Protein AF-A0A932XVM5-F1 (afdb_monomer_lite)

pLDDT: mean 75.3, std 10.68, range [42.94, 92.38]

Sequence (122 aa):
MRSAFALLLTVSMVSVAVGGVLVMTYGSGHSHAGCIAAIITDQTCPENDALFGYLAFHLEAWRGITLALVLIASFGLLTGRRQTLHILAINGWRKPVAAAVFTWQRELIRWLALHENSPNWT

Radius of gyration: 32.74 Å; chains: 1; bounding box: 53×36×103 Å

Secondary structure (DSSP, 8-state):
-HHHHHHHHHHHHHHHHHHHHHHTS---S-SS---HHHHHHTSPPPSS--HHHHHHHHHHHHHHHHHHHHHHHHHHHHHHHHHHHHHHHHHHHHHHHHHHHHHHHHHHHHHHHHHHTS----

Foldseek 3Di:
DVVVVVVVVVVVLVCCLVCQLVVQPDPPDDDPDAGPLCVQVVHGHDPDDDPVVSSVSSVVSVVSVVVVVVVVVVVCVVVVVVVVVVVVVVVVVVVVVVVVVVVVVVVVVVVVVCVVPPDDPD

Structure (mmCIF, N/CA/C/O backbone):
data_AF-A0A932XVM5-F1
#
_entry.id   AF-A0A932XVM5-F1
#
loop_
_atom_site.group_PDB
_atom_site.id
_atom_site.type_symbol
_atom_site.label_atom_id
_atom_site.label_alt_id
_atom_site.label_comp_id
_atom_site.label_asym_id
_atom_site.label_entity_id
_atom_site.label_seq_id
_atom_site.pdbx_PDB_ins_code
_atom_site.Cartn_x
_atom_site.Cartn_y
_atom_site.Cartn_z
_atom_site.occupancy
_atom_site.B_iso_or_equiv
_atom_site.auth_seq_id
_atom_site.auth_comp_id
_atom_site.auth_asym_id
_atom_site.auth_atom_id
_atom_site.pdbx_PDB_model_num
ATOM 1 N N . MET A 1 1 ? -21.000 -14.156 -11.674 1.00 57.84 1 MET A N 1
ATOM 2 C CA . MET A 1 1 ? -20.524 -13.119 -10.722 1.00 57.84 1 MET A CA 1
ATOM 3 C C . MET A 1 1 ? -19.006 -13.128 -10.536 1.00 57.84 1 MET A C 1
ATOM 5 O O . MET A 1 1 ? -18.391 -12.105 -10.789 1.00 57.84 1 MET A O 1
ATOM 9 N N . ARG A 1 2 ? -18.374 -14.262 -10.182 1.00 65.88 2 ARG A N 1
ATOM 10 C CA . ARG A 1 2 ? -16.902 -14.351 -10.026 1.00 65.88 2 ARG A CA 1
ATOM 11 C C . ARG A 1 2 ? -16.111 -14.001 -11.300 1.00 65.88 2 ARG A C 1
ATOM 13 O O . ARG A 1 2 ? -15.126 -13.286 -11.219 1.00 65.88 2 ARG A O 1
ATOM 20 N N . SER A 1 3 ? -16.580 -14.453 -12.467 1.00 72.25 3 SER A N 1
ATOM 21 C CA . SER A 1 3 ? -15.925 -14.198 -13.763 1.00 72.25 3 SER A CA 1
ATOM 22 C C . SER A 1 3 ? -16.000 -12.727 -14.203 1.00 72.25 3 SER A C 1
ATOM 24 O O . SER A 1 3 ? -14.979 -12.158 -14.565 1.00 72.25 3 SER A O 1
ATOM 26 N N . ALA A 1 4 ? -17.164 -12.078 -14.088 1.00 81.12 4 ALA A N 1
ATOM 27 C CA . ALA A 1 4 ? -17.313 -10.657 -14.422 1.00 81.12 4 ALA A CA 1
ATOM 28 C C . ALA A 1 4 ? -16.456 -9.753 -13.518 1.00 81.12 4 ALA A C 1
ATOM 30 O O . ALA A 1 4 ? -15.850 -8.797 -13.988 1.00 81.12 4 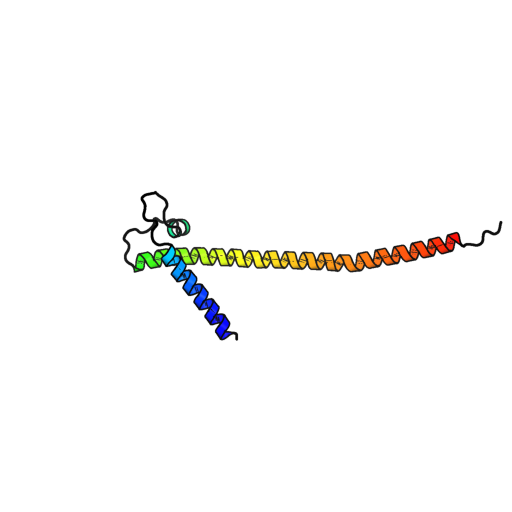ALA A O 1
ATOM 31 N N . PHE A 1 5 ? -16.357 -10.093 -12.229 1.00 78.12 5 PHE A N 1
ATOM 32 C CA . PHE A 1 5 ? -15.511 -9.371 -11.281 1.00 78.12 5 PHE A CA 1
ATOM 33 C C . PHE A 1 5 ? -14.015 -9.543 -11.586 1.00 78.12 5 PHE A C 1
ATOM 35 O O . PHE A 1 5 ? -13.274 -8.565 -11.586 1.00 78.12 5 PHE A O 1
ATOM 42 N N . ALA A 1 6 ? -13.580 -10.764 -11.915 1.00 79.69 6 ALA A N 1
ATOM 43 C CA . ALA A 1 6 ? -12.205 -11.019 -12.343 1.00 79.69 6 ALA A CA 1
ATOM 44 C C . ALA A 1 6 ? -11.855 -10.245 -13.625 1.00 79.69 6 ALA A C 1
ATOM 46 O O . ALA A 1 6 ? -10.791 -9.640 -13.699 1.00 79.69 6 ALA A O 1
ATOM 47 N N . LEU A 1 7 ? -12.774 -10.199 -14.594 1.00 86.62 7 LEU A N 1
ATOM 48 C CA . LEU A 1 7 ? -12.571 -9.481 -15.850 1.00 86.62 7 LEU A CA 1
ATOM 49 C C . LEU A 1 7 ? -12.439 -7.965 -15.631 1.00 86.62 7 LEU A C 1
ATOM 51 O O . LEU A 1 7 ? -11.512 -7.349 -16.152 1.00 86.62 7 LEU A O 1
ATOM 55 N N . LEU A 1 8 ? -13.302 -7.373 -14.799 1.00 81.00 8 LEU A N 1
ATOM 56 C CA . LEU A 1 8 ? -13.215 -5.953 -14.436 1.00 81.00 8 LEU A CA 1
ATOM 57 C C . LEU A 1 8 ? -11.891 -5.609 -13.741 1.00 81.00 8 LEU A C 1
ATOM 59 O O . LEU A 1 8 ? -11.306 -4.571 -14.042 1.00 81.00 8 LEU A O 1
ATOM 63 N N . LEU A 1 9 ? -11.393 -6.487 -12.864 1.00 80.88 9 LEU A N 1
ATOM 64 C CA . LEU A 1 9 ? -10.091 -6.314 -12.210 1.00 80.88 9 LEU A CA 1
ATOM 65 C C . LEU A 1 9 ? -8.922 -6.408 -13.193 1.00 80.88 9 LEU A C 1
ATOM 67 O O . LEU A 1 9 ? -7.972 -5.634 -13.102 1.00 80.88 9 LEU A O 1
ATOM 71 N N . THR A 1 10 ? -8.980 -7.337 -14.146 1.00 81.06 10 THR A N 1
ATOM 72 C CA . THR A 1 10 ? -7.929 -7.435 -15.166 1.00 81.06 10 THR A CA 1
ATOM 73 C C . THR A 1 10 ? -7.935 -6.224 -16.090 1.00 81.06 10 THR A C 1
ATOM 75 O O . THR A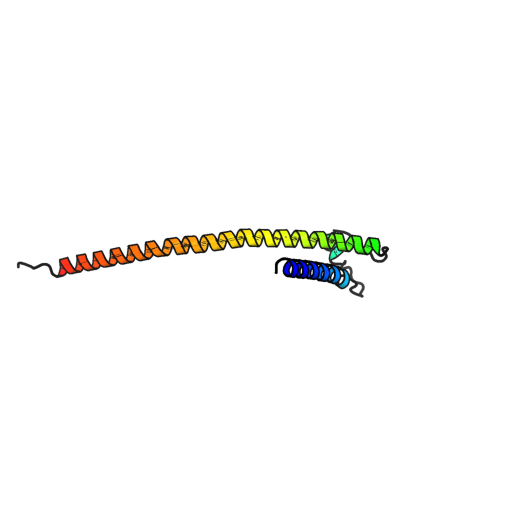 1 10 ? -6.877 -5.667 -16.365 1.00 81.06 10 THR A O 1
ATOM 78 N N . VAL A 1 11 ? -9.114 -5.760 -16.513 1.00 83.62 11 VAL A N 1
ATOM 79 C CA . VAL A 1 11 ? -9.244 -4.585 -17.382 1.00 83.62 11 VAL A CA 1
ATOM 80 C C . VAL A 1 11 ? -8.780 -3.326 -16.658 1.00 83.62 11 VAL A C 1
ATOM 82 O O . VAL A 1 11 ? -8.077 -2.522 -17.258 1.00 83.62 11 VAL A O 1
ATOM 85 N N . SER A 1 12 ? -9.097 -3.155 -15.371 1.00 78.12 12 SER A N 1
ATOM 86 C CA . SER A 1 12 ? -8.611 -2.000 -14.613 1.00 78.12 12 SER A CA 1
ATOM 87 C C . SER A 1 12 ? -7.091 -2.019 -14.456 1.00 78.12 12 SER A C 1
ATOM 89 O O . SER A 1 12 ? -6.458 -0.996 -14.702 1.00 78.12 12 SER A O 1
ATOM 91 N N . MET A 1 13 ? -6.480 -3.169 -14.146 1.00 79.00 13 MET A N 1
ATOM 92 C CA . MET A 1 13 ? -5.016 -3.277 -14.104 1.00 79.00 13 MET A CA 1
ATOM 93 C C . MET A 1 13 ? -4.373 -2.976 -15.456 1.00 79.00 13 MET A C 1
ATOM 95 O O . MET A 1 13 ? -3.389 -2.244 -15.496 1.00 79.00 13 MET A O 1
ATOM 99 N N . VAL A 1 14 ? -4.922 -3.506 -16.551 1.00 82.00 14 VAL A N 1
ATOM 100 C CA . VAL A 1 14 ? -4.392 -3.263 -17.900 1.00 82.00 14 VAL A CA 1
ATOM 101 C C . VAL A 1 14 ? -4.539 -1.791 -18.279 1.00 82.00 14 VAL A C 1
ATOM 103 O O . VAL A 1 14 ? -3.582 -1.202 -18.766 1.00 82.00 14 VAL A O 1
ATOM 106 N N . SER A 1 15 ? -5.679 -1.161 -17.997 1.00 75.81 15 SER A N 1
ATOM 107 C CA . SER A 1 15 ? -5.895 0.264 -18.269 1.00 75.81 15 SER A CA 1
ATOM 108 C C . SER A 1 15 ? -4.969 1.165 -17.456 1.00 75.81 15 SER A C 1
ATOM 110 O O . SER A 1 15 ? -4.460 2.142 -17.996 1.00 75.81 15 SER A O 1
ATOM 112 N N . VAL A 1 16 ? -4.710 0.846 -16.183 1.00 74.38 16 VAL A N 1
ATOM 113 C CA . VAL A 1 16 ? -3.751 1.610 -15.365 1.00 74.38 16 VAL A CA 1
ATOM 114 C C . VAL A 1 16 ? -2.316 1.339 -15.817 1.00 74.38 16 VAL A C 1
ATOM 116 O O . VAL A 1 16 ? -1.520 2.268 -15.822 1.00 74.38 16 VAL A O 1
ATOM 119 N N . ALA A 1 17 ? -1.982 0.123 -16.258 1.00 73.69 17 ALA A N 1
ATOM 120 C CA . ALA A 1 17 ? -0.666 -0.179 -16.819 1.00 73.69 17 ALA A CA 1
ATOM 121 C C . ALA A 1 17 ? -0.430 0.602 -18.118 1.00 73.69 17 ALA A C 1
ATOM 123 O O . ALA A 1 17 ? 0.548 1.330 -18.235 1.00 73.69 17 ALA A O 1
ATOM 124 N N . VAL A 1 18 ? -1.363 0.517 -19.068 1.00 72.81 18 VAL A N 1
ATOM 125 C CA . VAL A 1 18 ? -1.295 1.234 -20.347 1.00 72.81 18 VAL A CA 1
ATOM 126 C C . VAL A 1 18 ? -1.318 2.745 -20.116 1.00 72.81 18 VAL A C 1
ATOM 128 O O . VAL A 1 18 ? -0.470 3.453 -20.644 1.00 72.81 18 VAL A O 1
ATOM 131 N N . GLY A 1 19 ? -2.226 3.244 -19.276 1.00 67.12 19 GLY A N 1
ATOM 132 C CA . GLY A 1 19 ? -2.293 4.658 -18.911 1.00 67.12 19 GLY A CA 1
ATOM 133 C C . GLY A 1 19 ? -1.045 5.138 -18.172 1.00 67.12 19 GLY A C 1
ATOM 134 O O . GLY A 1 19 ? -0.574 6.232 -18.438 1.00 67.12 19 GLY A O 1
ATOM 135 N N . GLY A 1 20 ? -0.461 4.319 -17.299 1.00 65.50 20 GLY A N 1
ATOM 136 C CA . GLY A 1 20 ? 0.783 4.622 -16.597 1.00 65.50 20 GLY A CA 1
ATOM 137 C C . GLY A 1 20 ? 1.965 4.738 -17.553 1.00 65.50 20 GLY A C 1
ATOM 138 O O . GLY A 1 20 ? 2.688 5.725 -17.494 1.00 65.50 20 GLY A O 1
ATOM 139 N N . VAL A 1 21 ? 2.120 3.790 -18.480 1.00 65.44 21 VAL A N 1
ATOM 140 C CA . VAL A 1 21 ? 3.172 3.837 -19.510 1.00 65.44 21 VAL A CA 1
ATOM 141 C C . VAL A 1 21 ? 2.984 5.045 -20.436 1.00 65.44 21 VAL A C 1
ATOM 143 O O . VAL A 1 21 ? 3.951 5.732 -20.741 1.00 65.44 21 VAL A O 1
ATOM 146 N N . LEU A 1 22 ? 1.747 5.338 -20.848 1.00 63.44 22 LEU A N 1
ATOM 147 C CA . LEU A 1 22 ? 1.451 6.432 -21.778 1.00 63.44 22 LEU A CA 1
ATOM 148 C C . LEU A 1 22 ? 1.478 7.821 -21.123 1.00 63.44 22 LEU A C 1
ATOM 150 O O . LEU A 1 22 ? 1.838 8.785 -21.777 1.00 63.44 22 LEU A O 1
ATOM 154 N N . VAL A 1 23 ? 1.116 7.967 -19.847 1.00 62.97 23 VAL A N 1
ATOM 155 C CA . VAL A 1 23 ? 1.166 9.266 -19.140 1.00 62.97 23 VAL A CA 1
ATOM 156 C C . VAL A 1 23 ? 2.595 9.613 -18.709 1.00 62.97 23 VAL A C 1
ATOM 158 O O . VAL A 1 23 ? 2.910 10.781 -18.500 1.00 62.97 23 VAL A O 1
ATOM 161 N N . MET A 1 24 ? 3.494 8.626 -18.639 1.00 61.16 24 MET A N 1
ATOM 162 C CA . MET A 1 24 ? 4.926 8.854 -18.413 1.00 61.16 24 MET A CA 1
ATOM 163 C C . MET A 1 24 ? 5.655 9.439 -19.637 1.00 61.16 24 MET A C 1
ATOM 165 O O . MET A 1 24 ? 6.855 9.711 -19.555 1.00 61.16 24 MET A O 1
ATOM 169 N N . THR A 1 25 ? 4.962 9.673 -20.757 1.00 55.84 25 THR A N 1
ATOM 170 C CA . THR A 1 25 ? 5.560 10.254 -21.961 1.00 55.84 25 THR A CA 1
ATOM 171 C C . THR A 1 25 ? 5.610 11.791 -21.883 1.00 55.84 25 THR A C 1
ATOM 173 O O . THR A 1 25 ? 4.580 12.457 -21.935 1.00 55.84 25 THR A O 1
ATOM 176 N N . TYR A 1 26 ? 6.835 12.321 -21.822 1.00 56.38 26 TYR A N 1
ATOM 177 C CA . TYR A 1 26 ? 7.290 13.678 -22.177 1.00 56.38 26 TYR A CA 1
ATOM 178 C C . TYR A 1 26 ? 6.679 14.885 -21.438 1.00 56.38 26 TYR A C 1
ATOM 180 O O . TYR A 1 26 ? 5.693 15.486 -21.858 1.00 56.38 26 TYR A O 1
ATOM 188 N N . GLY A 1 27 ? 7.408 15.371 -20.428 1.00 50.38 27 GLY A N 1
ATOM 189 C CA . GLY A 1 27 ? 7.461 16.805 -20.150 1.00 50.38 27 GLY A CA 1
ATOM 190 C C . GLY A 1 27 ? 8.350 17.473 -21.199 1.00 50.38 27 GLY A C 1
ATOM 191 O O . GLY A 1 27 ? 9.572 17.370 -21.140 1.00 50.38 27 GLY A O 1
ATOM 192 N N . SER A 1 28 ? 7.746 18.120 -22.193 1.00 50.47 28 SER A N 1
ATOM 193 C CA . SER A 1 28 ? 8.452 18.924 -23.191 1.00 50.47 28 SER A CA 1
ATOM 194 C C . SER A 1 28 ? 9.082 20.153 -22.525 1.00 50.47 28 SER A C 1
ATOM 196 O O . SER A 1 28 ? 8.426 21.183 -22.366 1.00 50.47 28 SER A O 1
ATOM 198 N N . GLY A 1 29 ? 10.340 20.063 -22.104 1.00 42.94 29 GLY A N 1
ATOM 199 C CA . GLY A 1 29 ? 11.059 21.230 -21.603 1.00 42.94 29 GLY A CA 1
ATOM 200 C C . GLY A 1 29 ? 12.332 20.872 -20.857 1.00 42.94 29 GLY A C 1
ATOM 201 O O . GLY A 1 29 ? 12.285 20.235 -19.812 1.00 42.94 29 GLY A O 1
ATOM 202 N N . HIS A 1 30 ? 13.459 21.324 -21.401 1.00 48.06 30 HIS A N 1
ATOM 203 C CA . HIS A 1 30 ? 14.806 21.256 -20.840 1.00 48.06 30 HIS A CA 1
ATOM 204 C C . HIS A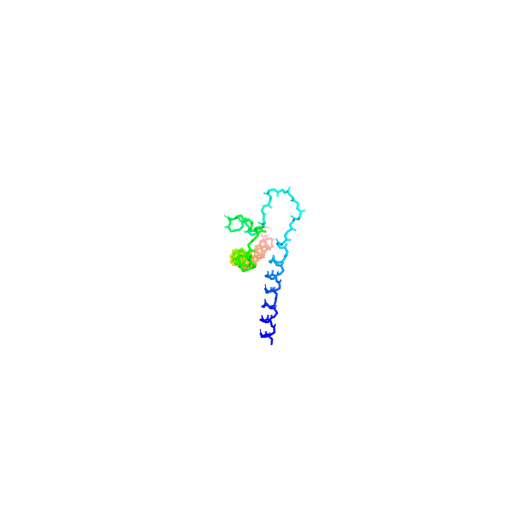 1 30 ? 14.891 21.579 -19.339 1.00 48.06 30 HIS A C 1
ATOM 206 O O . HIS A 1 30 ? 15.156 22.711 -18.940 1.00 48.06 30 HIS A O 1
ATOM 212 N N . SER A 1 31 ? 14.755 20.570 -18.489 1.00 44.03 31 SER A N 1
ATOM 213 C CA . SER A 1 31 ? 15.266 20.614 -17.126 1.00 44.03 31 SER A CA 1
ATOM 214 C C . SER A 1 31 ? 15.540 19.188 -16.672 1.00 44.03 31 SER A C 1
ATOM 216 O O . SER A 1 31 ? 14.844 18.260 -17.063 1.00 44.03 31 SER A O 1
ATOM 218 N N . HIS A 1 32 ? 16.599 19.014 -15.897 1.00 48.56 32 HIS A N 1
ATOM 219 C CA . HIS A 1 32 ? 17.238 17.756 -15.506 1.00 48.56 32 HIS A CA 1
ATOM 220 C C . HIS A 1 32 ? 16.388 16.817 -14.616 1.00 48.56 32 HIS A C 1
ATOM 222 O O . HIS A 1 32 ? 16.930 16.087 -13.790 1.00 48.56 32 HIS A O 1
ATOM 228 N N . ALA A 1 33 ? 15.064 16.823 -14.760 1.00 53.94 33 ALA A N 1
ATOM 229 C CA . ALA A 1 33 ? 14.147 15.921 -14.085 1.00 53.94 33 ALA A CA 1
ATOM 230 C C . ALA A 1 33 ? 13.854 14.725 -15.005 1.00 53.94 33 ALA A C 1
ATOM 232 O O . ALA A 1 33 ? 13.039 14.809 -15.921 1.00 53.94 33 ALA A O 1
ATOM 233 N N . GLY A 1 34 ? 14.563 13.616 -14.782 1.00 62.75 34 GLY A N 1
ATOM 234 C CA . GLY A 1 34 ? 14.297 12.349 -15.467 1.00 62.75 34 GLY A CA 1
ATOM 235 C C . GLY A 1 34 ? 12.846 11.879 -15.290 1.00 62.75 34 GLY A C 1
ATOM 236 O O . GLY A 1 34 ? 12.136 12.313 -14.384 1.00 62.75 34 GLY A O 1
ATOM 237 N N . CYS A 1 35 ? 12.388 10.981 -16.166 1.00 76.12 35 CYS A N 1
ATOM 238 C CA . CYS A 1 35 ? 11.049 10.402 -16.060 1.00 76.12 35 CYS A CA 1
ATOM 239 C C . CYS A 1 35 ? 10.867 9.612 -14.751 1.00 76.12 35 CYS A C 1
ATOM 241 O O . CYS A 1 35 ? 11.820 9.104 -14.171 1.00 76.12 35 CYS A O 1
ATOM 243 N N . ILE A 1 36 ? 9.631 9.462 -14.270 1.00 75.94 36 ILE A N 1
ATOM 244 C CA . ILE A 1 36 ? 9.381 8.768 -12.994 1.00 75.94 36 ILE A CA 1
ATOM 245 C C . ILE A 1 36 ? 9.869 7.308 -13.017 1.00 75.94 36 ILE A C 1
ATOM 247 O O . ILE A 1 36 ? 10.331 6.793 -12.005 1.00 75.94 36 ILE A O 1
ATOM 251 N N . ALA A 1 37 ? 9.836 6.671 -14.193 1.00 77.75 37 ALA A N 1
ATOM 252 C CA . ALA A 1 37 ? 10.393 5.344 -14.412 1.00 77.75 37 ALA A CA 1
ATOM 253 C C . ALA A 1 37 ? 11.903 5.301 -14.127 1.00 77.75 37 ALA A C 1
ATOM 255 O O . ALA A 1 37 ? 12.342 4.398 -13.427 1.00 77.75 37 ALA A O 1
ATOM 256 N N . ALA A 1 38 ? 12.658 6.326 -14.538 1.00 78.94 38 ALA A N 1
ATOM 257 C CA . ALA A 1 38 ? 14.088 6.463 -14.254 1.00 78.94 38 ALA A CA 1
ATOM 258 C C . ALA A 1 38 ? 14.402 6.505 -12.752 1.00 78.94 38 ALA A C 1
ATOM 260 O O . ALA A 1 38 ? 15.394 5.930 -12.317 1.00 78.94 38 ALA A O 1
ATOM 261 N N . ILE A 1 39 ? 13.529 7.122 -11.951 1.00 80.19 39 ILE A N 1
ATOM 262 C CA . ILE A 1 39 ? 13.666 7.160 -10.487 1.00 80.19 39 ILE A CA 1
ATO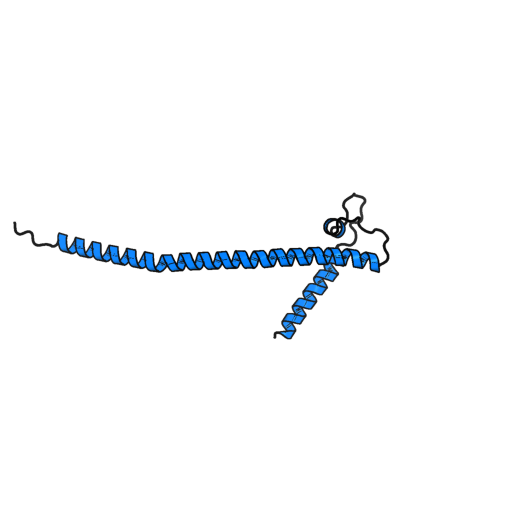M 263 C C . ILE A 1 39 ? 13.481 5.761 -9.885 1.00 80.19 39 ILE A C 1
ATOM 265 O O . ILE A 1 39 ? 14.156 5.397 -8.928 1.00 80.19 39 ILE A O 1
ATOM 269 N N . ILE A 1 40 ? 12.554 4.974 -10.432 1.00 80.62 40 ILE A N 1
ATOM 270 C CA . ILE A 1 40 ? 12.219 3.641 -9.915 1.00 80.62 40 ILE A CA 1
ATOM 271 C C . ILE A 1 40 ? 13.266 2.608 -10.333 1.00 80.62 40 ILE A C 1
ATOM 273 O O . ILE A 1 40 ? 13.599 1.724 -9.547 1.00 80.62 40 ILE A O 1
ATOM 277 N N . THR A 1 41 ? 13.763 2.702 -11.566 1.00 82.06 41 THR A N 1
ATOM 278 C CA . THR A 1 41 ? 14.743 1.762 -12.124 1.00 82.06 41 THR A CA 1
ATOM 279 C C . THR A 1 41 ? 16.189 2.182 -11.876 1.00 82.06 41 THR A C 1
ATOM 281 O O . THR A 1 41 ? 17.084 1.434 -12.257 1.00 82.06 41 THR A O 1
ATOM 284 N N . ASP A 1 42 ? 16.418 3.358 -11.282 1.00 83.00 42 ASP A N 1
ATOM 285 C CA . ASP A 1 42 ? 17.741 3.969 -11.071 1.00 83.00 42 ASP A CA 1
ATOM 286 C C . ASP A 1 42 ? 18.572 4.048 -12.368 1.00 83.00 42 ASP A C 1
ATOM 288 O O . ASP A 1 42 ? 19.754 3.717 -12.431 1.00 83.00 42 ASP A O 1
ATOM 292 N N . GLN A 1 43 ? 17.910 4.428 -13.461 1.00 82.00 43 GLN A N 1
ATOM 293 C CA . GLN A 1 43 ? 18.490 4.484 -14.806 1.00 82.00 43 GLN A CA 1
ATOM 294 C C . GLN A 1 43 ? 18.120 5.799 -15.477 1.00 82.00 43 GLN A C 1
ATOM 296 O O . GLN A 1 43 ? 17.153 6.444 -15.095 1.00 82.00 43 GLN A O 1
ATOM 301 N N . THR A 1 44 ? 18.859 6.218 -16.500 1.00 81.00 44 THR A N 1
ATOM 302 C CA . THR A 1 44 ? 18.515 7.426 -17.260 1.00 81.00 44 THR A CA 1
ATOM 303 C C . THR A 1 44 ? 17.319 7.179 -18.169 1.00 81.00 44 THR A C 1
ATOM 305 O O . THR A 1 44 ? 17.187 6.102 -18.744 1.00 81.00 44 THR A O 1
ATOM 308 N N . CYS A 1 45 ? 16.463 8.189 -18.332 1.00 80.25 45 CYS A N 1
ATOM 309 C CA . CYS A 1 45 ? 15.304 8.066 -19.206 1.00 80.25 45 CYS A CA 1
ATOM 310 C C . CYS A 1 45 ? 15.758 7.892 -20.666 1.00 80.25 45 CYS A C 1
ATOM 312 O O . CYS A 1 45 ? 16.523 8.733 -21.147 1.00 80.25 45 CYS A O 1
ATOM 314 N N . PRO A 1 46 ? 15.314 6.844 -21.376 1.00 75.25 46 PRO A N 1
ATOM 315 C CA . PRO A 1 46 ? 15.740 6.619 -22.747 1.00 75.25 46 PRO A CA 1
ATOM 316 C C . PRO A 1 46 ? 15.088 7.637 -23.689 1.00 75.25 46 PRO A C 1
ATOM 318 O O . PRO A 1 46 ? 13.866 7.687 -23.822 1.00 75.25 46 PRO A O 1
ATOM 321 N N . GLU A 1 47 ? 15.910 8.462 -24.341 1.00 70.50 47 GLU A N 1
ATOM 322 C CA . GLU A 1 47 ? 15.445 9.554 -25.211 1.00 70.50 47 GLU A CA 1
ATOM 323 C C . GLU A 1 47 ? 15.223 9.095 -26.665 1.00 70.50 47 GLU A C 1
ATOM 325 O O . GLU A 1 47 ? 14.396 9.668 -27.364 1.00 70.50 47 GLU A O 1
ATOM 330 N N . ASN A 1 48 ? 15.907 8.027 -27.107 1.00 66.75 48 ASN A N 1
ATOM 331 C CA . ASN A 1 48 ? 15.882 7.526 -28.492 1.00 66.75 48 ASN A CA 1
ATOM 332 C C . ASN A 1 48 ? 15.935 5.987 -28.600 1.00 66.75 48 ASN A C 1
ATOM 334 O O . ASN A 1 48 ? 16.452 5.449 -29.582 1.00 66.75 48 ASN A O 1
ATOM 338 N N . ASP A 1 49 ? 15.427 5.257 -27.605 1.00 67.06 49 ASP A N 1
ATOM 339 C CA . ASP A 1 49 ? 15.412 3.793 -27.690 1.00 67.06 49 ASP A CA 1
ATOM 340 C C . ASP A 1 49 ? 14.347 3.281 -28.662 1.00 67.06 49 ASP A C 1
ATOM 342 O O . ASP A 1 49 ? 13.261 3.846 -28.813 1.00 67.06 49 ASP A O 1
ATOM 346 N N . ALA A 1 50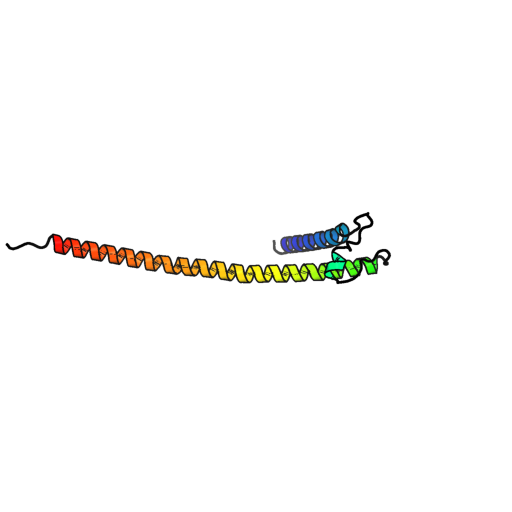 ? 14.651 2.145 -29.298 1.00 78.50 50 ALA A N 1
ATOM 347 C CA . ALA A 1 50 ? 13.672 1.389 -30.064 1.00 78.50 50 ALA A CA 1
ATOM 348 C C . ALA A 1 50 ? 12.421 1.117 -29.210 1.00 78.50 50 ALA A C 1
ATOM 350 O O . ALA A 1 50 ? 12.518 0.880 -28.005 1.00 78.50 50 ALA A O 1
ATOM 351 N N . LEU A 1 51 ? 11.250 1.080 -29.852 1.00 79.50 51 LEU A N 1
ATOM 352 C CA . LEU A 1 51 ? 9.943 0.936 -29.196 1.00 79.50 51 LEU A CA 1
ATOM 353 C C . LEU A 1 51 ? 9.909 -0.202 -28.156 1.00 79.50 51 LEU A C 1
ATOM 355 O O . LEU A 1 51 ? 9.340 -0.046 -27.081 1.00 79.50 51 LEU A O 1
ATOM 359 N N . PHE A 1 52 ? 10.583 -1.322 -28.432 1.00 82.00 52 PHE A N 1
ATOM 360 C CA . PHE A 1 52 ? 10.709 -2.438 -27.492 1.00 82.00 52 PHE A CA 1
ATOM 361 C C . PHE A 1 52 ? 11.544 -2.120 -26.242 1.00 82.00 52 PHE A C 1
ATOM 363 O O . PHE A 1 52 ? 11.163 -2.542 -25.154 1.00 82.00 52 PHE A O 1
ATOM 370 N N . GLY A 1 53 ? 12.647 -1.378 -26.373 1.00 79.88 53 GLY A N 1
ATOM 371 C CA . GLY A 1 53 ? 13.471 -0.942 -25.238 1.00 79.88 53 GLY A CA 1
ATOM 372 C C . GLY A 1 53 ? 12.723 0.053 -24.354 1.00 79.88 53 GLY A C 1
ATOM 373 O O . GLY A 1 53 ? 12.666 -0.117 -23.137 1.00 79.88 53 GLY A O 1
ATOM 374 N N . TYR A 1 54 ? 12.024 1.001 -24.983 1.00 80.19 54 TYR A N 1
ATOM 375 C CA . TYR A 1 54 ? 11.142 1.937 -24.291 1.00 80.19 54 TYR A CA 1
ATOM 376 C C . TYR A 1 54 ? 10.039 1.217 -23.493 1.00 80.19 54 TYR A C 1
ATOM 378 O O . TYR A 1 54 ? 9.828 1.522 -22.315 1.00 80.19 54 TYR A O 1
ATOM 386 N N . LEU A 1 55 ? 9.362 0.226 -24.096 1.00 81.69 55 LEU A N 1
ATOM 387 C CA . LEU A 1 55 ? 8.351 -0.574 -23.394 1.00 81.69 55 LEU A CA 1
ATOM 388 C C . LEU A 1 55 ? 8.954 -1.395 -22.252 1.00 81.69 55 LEU A C 1
ATOM 390 O O . LEU A 1 55 ? 8.377 -1.422 -21.169 1.00 81.69 55 LEU A O 1
ATOM 394 N N . ALA A 1 56 ? 10.087 -2.064 -22.476 1.00 84.31 56 ALA A N 1
ATOM 395 C CA . ALA A 1 56 ? 10.731 -2.884 -21.453 1.00 84.31 56 ALA A CA 1
ATOM 396 C C . ALA A 1 56 ? 11.108 -2.052 -20.216 1.00 84.31 56 ALA A C 1
ATOM 398 O O . ALA A 1 56 ? 10.834 -2.467 -19.091 1.00 84.31 56 ALA A O 1
ATOM 399 N N . PHE A 1 57 ? 11.644 -0.849 -20.429 1.00 83.50 57 PHE A N 1
ATOM 400 C CA . PHE A 1 57 ? 11.984 0.096 -19.368 1.00 83.50 57 PHE A CA 1
ATOM 401 C C . PHE A 1 57 ? 10.764 0.495 -18.520 1.00 83.50 57 PHE A C 1
ATOM 403 O O . PHE A 1 57 ? 10.788 0.406 -17.291 1.00 83.50 57 PHE A O 1
ATOM 410 N N . HIS A 1 58 ? 9.653 0.861 -19.165 1.00 82.25 58 HIS A N 1
ATOM 411 C CA . HIS A 1 58 ? 8.434 1.240 -18.446 1.00 82.25 58 HIS A CA 1
ATOM 412 C C . HIS A 1 58 ? 7.740 0.040 -17.783 1.00 82.25 58 HIS A C 1
ATOM 414 O O . HIS A 1 58 ? 7.145 0.191 -16.715 1.00 82.25 58 HIS A O 1
ATOM 420 N N . LEU A 1 59 ? 7.831 -1.159 -18.372 1.00 84.44 59 LEU A N 1
ATOM 421 C CA . LEU A 1 59 ? 7.312 -2.393 -17.775 1.00 84.44 59 LEU A CA 1
ATOM 422 C C . LEU A 1 59 ? 8.079 -2.785 -16.508 1.00 84.44 59 LEU A C 1
ATOM 424 O O . LEU A 1 59 ? 7.457 -3.230 -15.541 1.00 84.44 59 LEU A O 1
ATOM 428 N N . GLU A 1 60 ? 9.396 -2.588 -16.477 1.00 86.31 60 GLU A N 1
ATOM 429 C CA . GLU A 1 60 ? 10.192 -2.842 -15.273 1.00 86.31 60 GLU A CA 1
ATOM 430 C C . GLU A 1 60 ? 9.860 -1.828 -14.166 1.00 86.31 60 GLU A C 1
ATOM 432 O O . GLU A 1 60 ? 9.612 -2.216 -13.021 1.00 86.31 60 GLU A O 1
ATOM 437 N N . ALA A 1 61 ? 9.719 -0.542 -14.505 1.00 84.12 61 ALA A N 1
ATOM 438 C CA . ALA A 1 61 ? 9.248 0.468 -13.554 1.00 84.12 61 ALA A CA 1
ATOM 439 C C . ALA A 1 61 ? 7.844 0.137 -13.006 1.00 84.12 61 ALA A C 1
ATOM 441 O O . ALA A 1 61 ? 7.592 0.215 -11.799 1.00 84.12 61 ALA A O 1
ATO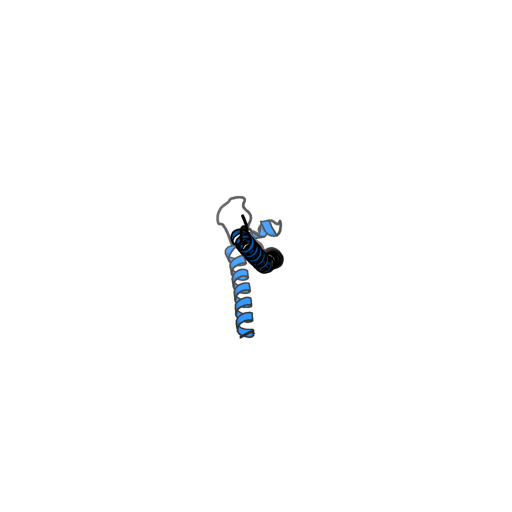M 442 N N . TRP A 1 62 ? 6.932 -0.298 -13.878 1.00 82.62 62 TRP A N 1
ATOM 443 C CA . TRP A 1 62 ? 5.586 -0.736 -13.506 1.00 82.62 62 TRP A CA 1
ATOM 444 C C . TRP A 1 62 ? 5.605 -1.940 -12.557 1.00 82.62 62 TRP A C 1
ATOM 446 O O . TRP A 1 62 ? 4.869 -1.978 -11.565 1.00 82.62 62 TRP A O 1
ATOM 456 N N . ARG A 1 63 ? 6.476 -2.917 -12.817 1.00 85.12 63 ARG A N 1
ATOM 457 C CA . ARG A 1 63 ? 6.689 -4.065 -11.931 1.00 85.12 63 ARG A CA 1
ATOM 458 C C . ARG A 1 63 ? 7.146 -3.618 -10.538 1.00 85.12 63 ARG A C 1
ATOM 460 O O . ARG A 1 63 ? 6.614 -4.113 -9.544 1.00 85.12 63 ARG A O 1
ATOM 467 N N . GLY A 1 64 ? 8.068 -2.659 -10.455 1.00 84.06 64 GLY A N 1
ATOM 468 C CA . GLY A 1 64 ? 8.517 -2.081 -9.184 1.00 84.06 64 GLY A CA 1
ATOM 469 C C . GLY A 1 64 ? 7.382 -1.412 -8.400 1.00 84.06 64 GLY A C 1
ATOM 470 O O . GLY A 1 64 ? 7.163 -1.725 -7.226 1.00 84.06 64 GLY A O 1
ATOM 471 N N . ILE A 1 65 ? 6.598 -0.553 -9.062 1.00 83.62 65 ILE A N 1
ATOM 472 C CA . ILE A 1 65 ? 5.452 0.140 -8.444 1.00 83.62 65 ILE A CA 1
ATOM 473 C C . ILE A 1 65 ? 4.402 -0.861 -7.954 1.00 83.62 65 ILE A C 1
ATOM 475 O O . ILE A 1 65 ? 3.920 -0.763 -6.824 1.00 83.62 65 ILE A O 1
ATOM 479 N N . THR A 1 66 ? 4.033 -1.831 -8.792 1.00 82.50 66 THR A N 1
ATOM 480 C CA . THR A 1 66 ? 3.001 -2.817 -8.442 1.00 82.50 66 THR A CA 1
ATOM 481 C C . THR A 1 66 ? 3.425 -3.685 -7.263 1.00 82.50 66 THR A C 1
ATOM 483 O O . THR A 1 66 ? 2.618 -3.905 -6.358 1.00 82.50 66 THR A O 1
ATOM 486 N N . LEU A 1 67 ? 4.692 -4.105 -7.202 1.00 86.12 67 LEU A N 1
ATOM 487 C CA . LEU A 1 67 ? 5.225 -4.824 -6.048 1.00 86.12 67 LEU A CA 1
ATOM 488 C C . LEU A 1 67 ? 5.145 -3.974 -4.770 1.00 86.12 67 LEU A C 1
ATOM 490 O O . LEU A 1 67 ? 4.657 -4.456 -3.746 1.00 86.12 67 LEU A O 1
ATOM 494 N N . ALA A 1 68 ? 5.560 -2.706 -4.833 1.00 82.50 68 ALA A N 1
ATOM 495 C CA . ALA A 1 68 ? 5.492 -1.793 -3.693 1.00 82.50 68 ALA A CA 1
ATOM 496 C C . ALA A 1 68 ? 4.049 -1.597 -3.197 1.00 82.50 68 ALA A C 1
ATOM 498 O O . ALA A 1 68 ? 3.788 -1.675 -1.995 1.00 82.50 68 ALA A O 1
ATOM 499 N N . LEU A 1 69 ? 3.089 -1.425 -4.110 1.00 83.06 69 LEU A N 1
ATOM 500 C CA . LEU A 1 69 ? 1.670 -1.300 -3.767 1.00 83.06 69 LEU A CA 1
ATOM 501 C C . LEU A 1 69 ? 1.115 -2.569 -3.110 1.00 83.06 69 LEU A C 1
ATOM 503 O O . LEU A 1 69 ? 0.371 -2.471 -2.134 1.00 83.06 69 LEU A O 1
ATOM 507 N N . VAL A 1 70 ? 1.494 -3.756 -3.590 1.00 85.38 70 VAL A N 1
ATOM 508 C CA . VAL A 1 70 ? 1.097 -5.037 -2.978 1.00 85.38 70 VAL A CA 1
ATOM 509 C C . VAL A 1 70 ? 1.665 -5.169 -1.562 1.00 85.38 70 VAL A C 1
ATOM 511 O O . VAL A 1 70 ? 0.951 -5.583 -0.643 1.00 85.38 70 VAL A O 1
ATOM 514 N N . LEU A 1 71 ? 2.922 -4.776 -1.349 1.00 84.06 71 LEU A N 1
ATOM 515 C CA . LEU A 1 71 ? 3.541 -4.776 -0.022 1.00 84.06 71 LEU A CA 1
ATOM 516 C C . LEU A 1 71 ? 2.845 -3.792 0.930 1.00 84.06 71 LEU A C 1
ATOM 518 O O . LEU A 1 71 ? 2.492 -4.175 2.045 1.00 84.06 71 LEU A O 1
ATOM 522 N N . ILE A 1 72 ? 2.553 -2.569 0.484 1.00 82.12 72 ILE A N 1
ATOM 523 C CA . ILE A 1 72 ? 1.827 -1.573 1.290 1.00 82.12 72 ILE A CA 1
ATOM 524 C C . ILE A 1 72 ? 0.413 -2.067 1.620 1.00 82.12 72 ILE A C 1
ATOM 526 O O . ILE A 1 72 ? -0.010 -2.003 2.776 1.00 82.12 72 ILE A O 1
ATOM 530 N N . ALA A 1 73 ? -0.309 -2.610 0.637 1.00 82.31 73 ALA A N 1
ATOM 531 C CA . ALA A 1 73 ? -1.655 -3.138 0.838 1.00 82.31 73 ALA A CA 1
ATOM 532 C C . ALA A 1 73 ? -1.662 -4.326 1.813 1.00 82.31 73 ALA A C 1
ATOM 534 O O . ALA A 1 73 ? -2.493 -4.375 2.722 1.00 82.31 73 ALA A O 1
ATOM 535 N N . SER A 1 74 ? -0.719 -5.262 1.674 1.00 81.19 74 SER A N 1
ATOM 536 C CA . SER A 1 74 ? -0.596 -6.402 2.591 1.00 81.19 74 SER A CA 1
ATOM 537 C C . SER A 1 74 ? -0.252 -5.959 4.017 1.00 81.19 74 SER A C 1
ATOM 539 O O . SER A 1 74 ? -0.878 -6.427 4.971 1.00 81.19 74 SER A O 1
ATOM 541 N N . PHE A 1 75 ? 0.654 -4.992 4.179 1.00 81.31 75 PHE A N 1
ATOM 542 C CA . PHE A 1 75 ? 0.976 -4.413 5.482 1.00 81.31 75 PHE A CA 1
ATOM 543 C C . PHE A 1 75 ? -0.227 -3.687 6.107 1.00 81.31 75 PHE A C 1
ATOM 545 O O . PHE A 1 75 ? -0.530 -3.887 7.289 1.00 81.31 75 PHE A O 1
ATOM 552 N N . GLY A 1 76 ? -0.966 -2.907 5.313 1.00 79.75 76 GLY A N 1
ATOM 553 C CA . GLY A 1 76 ? -2.203 -2.245 5.732 1.00 79.75 76 GLY A CA 1
ATOM 554 C C . GLY A 1 76 ? -3.277 -3.234 6.195 1.00 79.75 76 GLY A C 1
ATOM 555 O O . GLY A 1 76 ? -3.898 -3.035 7.236 1.00 79.75 76 GLY A O 1
ATOM 556 N N . LEU A 1 77 ? -3.452 -4.355 5.490 1.00 77.19 77 LEU A N 1
ATOM 557 C CA . LEU A 1 77 ? -4.396 -5.407 5.882 1.00 77.19 77 LEU A CA 1
ATOM 558 C C . LEU A 1 77 ? -3.993 -6.097 7.193 1.00 77.19 77 LEU A C 1
ATOM 560 O O . LEU A 1 77 ? -4.850 -6.364 8.039 1.00 77.19 77 LEU A O 1
ATOM 564 N N . LEU A 1 78 ? -2.702 -6.373 7.391 1.00 75.44 78 LEU A N 1
ATOM 565 C CA . LEU A 1 78 ? -2.201 -7.006 8.615 1.00 75.44 78 LEU A CA 1
ATOM 566 C C . LEU A 1 78 ? -2.342 -6.087 9.835 1.00 75.44 78 LEU A C 1
ATOM 568 O O . LEU A 1 78 ? -2.796 -6.526 10.896 1.00 75.44 78 LEU A O 1
ATOM 572 N N . THR A 1 79 ? -1.975 -4.816 9.687 1.00 74.12 79 THR A N 1
ATOM 573 C CA . THR A 1 79 ? -2.069 -3.813 10.757 1.00 74.12 79 THR A CA 1
ATOM 574 C C . THR A 1 79 ? -3.517 -3.431 11.053 1.00 74.12 79 THR A C 1
ATOM 576 O O . THR A 1 79 ? -3.914 -3.440 12.220 1.00 74.12 79 THR A O 1
ATOM 579 N N . GLY A 1 80 ? -4.337 -3.222 10.021 1.00 67.38 80 GLY A N 1
ATOM 580 C CA . GLY A 1 80 ? -5.771 -2.966 10.153 1.00 67.38 80 GLY A CA 1
ATOM 581 C C . GLY A 1 80 ? -6.500 -4.112 10.854 1.00 67.38 80 GLY A C 1
ATOM 582 O O . GLY A 1 80 ? -7.222 -3.882 11.823 1.00 67.38 80 GLY A O 1
ATOM 583 N N . ARG A 1 81 ? -6.227 -5.369 10.472 1.00 71.25 81 ARG A N 1
ATOM 584 C CA . ARG A 1 81 ? -6.801 -6.548 11.146 1.00 71.25 81 ARG A CA 1
ATOM 585 C C . ARG A 1 81 ? -6.420 -6.608 12.627 1.00 71.25 81 ARG A C 1
ATOM 587 O O . ARG A 1 81 ? -7.274 -6.914 13.459 1.00 71.25 81 ARG A O 1
ATOM 594 N N . ARG A 1 82 ? -5.161 -6.310 12.971 1.00 67.81 82 ARG A N 1
ATOM 595 C CA . ARG A 1 82 ? -4.709 -6.263 14.373 1.00 67.81 82 ARG A CA 1
ATOM 596 C C . ARG A 1 82 ? -5.431 -5.173 15.165 1.00 67.81 82 ARG A C 1
ATOM 598 O O . ARG A 1 82 ? -5.875 -5.449 16.275 1.00 67.81 82 ARG A O 1
ATOM 605 N N . GLN A 1 83 ? -5.598 -3.981 14.596 1.00 66.88 83 GLN A N 1
ATOM 606 C CA . GLN A 1 83 ? -6.301 -2.871 15.249 1.00 66.88 83 GLN A CA 1
ATOM 607 C C . GLN A 1 83 ? -7.783 -3.186 15.489 1.00 66.88 83 GLN A C 1
ATOM 609 O O . GLN A 1 83 ? -8.277 -2.978 16.598 1.00 66.88 83 GLN A O 1
ATOM 614 N N . THR A 1 84 ? -8.484 -3.761 14.506 1.00 63.31 84 THR A N 1
ATOM 615 C CA . THR A 1 84 ? -9.892 -4.158 14.673 1.00 63.31 84 THR A CA 1
ATOM 616 C C . THR A 1 84 ? -10.056 -5.218 15.764 1.00 63.31 84 THR A C 1
ATOM 618 O O . THR A 1 84 ? -10.950 -5.100 16.601 1.00 63.31 84 THR A O 1
ATOM 621 N N . LEU A 1 85 ? -9.168 -6.219 15.813 1.00 68.69 85 LEU A N 1
ATOM 622 C CA . LEU A 1 85 ? -9.179 -7.234 16.873 1.00 68.69 85 LEU A CA 1
ATOM 623 C C . LEU A 1 85 ? -8.913 -6.626 18.256 1.00 68.69 85 LEU A C 1
ATOM 625 O O . LEU A 1 85 ? -9.580 -6.999 19.218 1.00 68.69 85 LEU A O 1
ATOM 629 N N . HIS A 1 86 ? -7.997 -5.661 18.357 1.00 66.31 86 HIS A N 1
ATOM 630 C CA . HIS A 1 86 ? -7.699 -4.978 19.617 1.00 66.31 86 HIS A CA 1
ATOM 631 C C . HIS A 1 86 ? -8.895 -4.170 20.139 1.00 66.31 86 HIS A C 1
ATOM 633 O O . HIS A 1 86 ? -9.223 -4.242 21.323 1.00 66.31 86 HIS A O 1
ATOM 639 N N . ILE A 1 87 ? -9.583 -3.436 19.258 1.00 67.69 87 ILE A N 1
ATOM 640 C CA . ILE A 1 87 ? -10.778 -2.655 19.616 1.00 67.69 87 ILE A CA 1
ATOM 641 C C . ILE A 1 87 ? -11.918 -3.584 20.055 1.00 67.69 87 ILE A C 1
ATOM 643 O O . ILE A 1 87 ? -12.571 -3.325 21.069 1.00 67.69 87 ILE A O 1
ATOM 647 N N . LEU A 1 88 ? -12.134 -4.691 19.336 1.00 72.19 88 LEU A N 1
ATOM 648 C CA . LEU A 1 88 ? -13.134 -5.698 19.702 1.00 72.19 88 LEU A CA 1
ATOM 649 C C . LEU A 1 88 ? -12.811 -6.365 21.045 1.00 72.19 88 LEU A C 1
ATOM 651 O O . LEU A 1 88 ? -13.719 -6.551 21.854 1.00 72.19 88 LEU A O 1
ATOM 655 N N . ALA A 1 89 ? -11.540 -6.669 21.318 1.00 72.50 89 ALA A N 1
ATOM 656 C CA . ALA A 1 89 ? -11.107 -7.245 22.589 1.00 72.50 89 ALA A CA 1
ATOM 657 C C . ALA A 1 89 ? -11.337 -6.283 23.768 1.00 72.50 89 ALA A C 1
ATOM 659 O O . ALA A 1 89 ? -11.913 -6.681 24.781 1.00 72.50 89 ALA A O 1
ATOM 660 N N . ILE A 1 90 ? -10.974 -5.003 23.620 1.00 70.25 90 ILE A N 1
ATOM 661 C CA . ILE A 1 90 ? -11.189 -3.978 24.656 1.00 70.25 90 ILE A CA 1
ATOM 662 C C . ILE A 1 90 ? -12.688 -3.771 24.918 1.00 70.25 90 ILE A C 1
ATOM 664 O O . ILE A 1 90 ? -13.116 -3.739 26.073 1.00 70.25 90 ILE A O 1
ATOM 668 N N . ASN A 1 91 ? -13.510 -3.673 23.869 1.00 69.62 91 ASN A N 1
ATOM 669 C CA . ASN A 1 91 ? -14.962 -3.546 24.032 1.00 69.62 91 ASN A CA 1
ATOM 670 C C . ASN A 1 91 ? -15.606 -4.816 24.604 1.00 69.62 91 ASN A C 1
ATOM 672 O O . ASN A 1 91 ? -16.558 -4.717 25.380 1.00 69.62 91 ASN A O 1
ATOM 676 N N . GLY A 1 92 ? -15.080 -5.994 24.263 1.00 70.56 92 GLY A N 1
ATOM 677 C CA . GLY A 1 92 ? -15.489 -7.271 24.845 1.00 70.56 92 GLY A CA 1
ATOM 678 C C . GLY A 1 92 ? -15.212 -7.346 26.346 1.00 70.56 92 GLY A C 1
ATOM 679 O O . GLY A 1 92 ? -16.056 -7.841 27.083 1.00 70.56 92 GLY A O 1
ATOM 680 N N . TRP A 1 93 ? -14.090 -6.785 26.810 1.00 67.62 93 TRP A N 1
ATOM 681 C CA . TRP A 1 93 ? -13.727 -6.710 28.232 1.00 67.62 93 TRP A CA 1
ATOM 682 C C . TRP A 1 93 ? -14.473 -5.613 29.004 1.00 67.62 93 TRP A C 1
ATOM 684 O O . TRP A 1 93 ? -14.778 -5.784 30.182 1.00 67.62 93 TRP A O 1
ATOM 694 N N . ARG A 1 94 ? -14.822 -4.493 28.360 1.00 66.06 94 ARG A N 1
ATOM 695 C CA . ARG A 1 94 ? -15.548 -3.389 29.017 1.00 66.06 94 ARG A CA 1
ATOM 696 C C . ARG A 1 94 ? -16.965 -3.768 29.454 1.00 66.06 94 ARG A C 1
ATOM 698 O O . ARG A 1 94 ? -17.408 -3.321 30.509 1.00 66.06 94 ARG A O 1
ATOM 705 N N . LYS A 1 95 ? -17.671 -4.592 28.674 1.00 70.69 95 LYS A N 1
ATOM 706 C CA . LYS A 1 95 ? -19.052 -5.013 28.976 1.00 70.69 95 LYS A CA 1
ATOM 707 C C . LYS A 1 95 ? -19.196 -5.795 30.298 1.00 70.69 95 LYS A C 1
ATOM 709 O O . LYS A 1 95 ? -20.026 -5.385 31.108 1.00 70.69 95 LYS A O 1
ATOM 714 N N . PRO A 1 96 ? -18.420 -6.864 30.569 1.00 74.25 96 PRO A N 1
ATOM 715 C CA . PRO A 1 96 ? -18.531 -7.609 31.823 1.00 74.25 96 PRO A CA 1
ATOM 716 C C . PRO A 1 96 ? -18.052 -6.800 33.034 1.00 74.25 96 PRO A C 1
ATOM 718 O O . PRO A 1 96 ? -18.651 -6.904 34.100 1.00 74.25 96 PRO A O 1
ATOM 721 N N . VAL A 1 97 ? -17.035 -5.945 32.876 1.00 72.19 97 VAL A N 1
ATOM 722 C CA . VAL A 1 97 ? -16.537 -5.096 33.973 1.00 72.19 97 VAL A CA 1
ATOM 723 C C . VAL A 1 97 ? -17.577 -4.050 34.379 1.00 72.19 97 VAL A C 1
ATOM 725 O O . VAL A 1 97 ? -17.849 -3.888 35.565 1.00 72.19 97 VAL A O 1
ATOM 728 N N . ALA A 1 98 ? -18.212 -3.381 33.413 1.00 73.81 98 ALA A N 1
ATOM 729 C CA . ALA A 1 98 ? -19.270 -2.415 33.704 1.00 73.81 98 ALA A CA 1
ATOM 730 C C . ALA A 1 98 ? -20.479 -3.074 34.394 1.00 73.81 98 ALA A C 1
ATOM 732 O O . ALA A 1 98 ? -21.022 -2.517 35.347 1.00 73.81 98 ALA A O 1
ATOM 733 N N . ALA A 1 99 ? -20.860 -4.280 33.957 1.00 75.25 99 ALA A N 1
ATOM 734 C CA . ALA A 1 99 ? -21.923 -5.049 34.597 1.00 75.25 99 ALA A CA 1
ATOM 735 C C . ALA A 1 99 ? -21.568 -5.428 36.048 1.00 75.25 99 ALA A C 1
ATOM 737 O O . ALA A 1 99 ? -22.393 -5.240 36.940 1.00 75.25 99 ALA A O 1
ATOM 738 N N . ALA A 1 100 ? -20.334 -5.883 36.294 1.00 77.88 100 ALA A N 1
ATOM 739 C CA . ALA A 1 100 ? -19.858 -6.254 37.627 1.00 77.88 100 ALA A CA 1
ATOM 740 C C . ALA A 1 100 ? -19.824 -5.060 38.602 1.00 77.88 100 ALA A C 1
ATOM 742 O O . ALA A 1 100 ? -20.269 -5.174 39.748 1.00 77.88 100 ALA A O 1
ATOM 743 N N . VAL A 1 101 ? -19.356 -3.893 38.143 1.00 81.44 101 VAL A N 1
ATOM 744 C CA . VAL A 1 101 ? -19.341 -2.659 38.950 1.00 81.44 101 VAL A CA 1
ATOM 745 C C . VAL A 1 101 ? -20.763 -2.226 39.310 1.00 81.44 101 VAL A C 1
ATOM 747 O O . VAL A 1 101 ? -21.027 -1.890 40.465 1.00 81.44 101 VAL A O 1
ATOM 750 N N . PHE A 1 102 ? -21.698 -2.293 38.358 1.00 79.69 102 PHE A N 1
ATOM 751 C CA . PHE A 1 102 ? -23.094 -1.930 38.603 1.00 79.69 102 PHE A CA 1
ATOM 752 C C . PHE A 1 102 ? -23.777 -2.874 39.605 1.00 79.69 102 PHE A C 1
ATOM 754 O O . PHE A 1 102 ? -24.498 -2.417 40.493 1.00 79.69 102 PHE A O 1
ATOM 761 N N . THR A 1 103 ? -23.520 -4.186 39.525 1.00 84.25 103 THR A N 1
ATOM 762 C CA . THR A 1 103 ? -24.042 -5.145 40.514 1.00 84.25 103 THR A CA 1
ATOM 763 C C . THR A 1 103 ? -23.493 -4.890 41.914 1.00 84.25 103 THR A C 1
ATOM 765 O O . THR A 1 103 ? -24.259 -4.896 42.873 1.00 84.25 103 THR A O 1
ATOM 768 N N . TRP A 1 104 ? -22.196 -4.593 42.033 1.00 85.69 104 TRP A N 1
ATOM 769 C CA . TRP A 1 104 ? -21.566 -4.322 43.325 1.00 85.69 104 TRP A CA 1
ATOM 770 C C . TRP A 1 104 ? -22.097 -3.038 43.971 1.00 85.69 104 TRP A C 1
ATOM 772 O O . TRP A 1 104 ? -22.413 -3.035 45.158 1.00 85.69 104 TRP A O 1
ATOM 782 N N . GLN A 1 105 ? -22.288 -1.971 43.186 1.00 89.00 105 GLN A N 1
ATOM 783 C CA . GLN A 1 105 ? -22.912 -0.737 43.676 1.00 89.00 105 GLN A CA 1
ATOM 784 C C . GLN A 1 105 ? -24.324 -0.986 44.216 1.00 89.00 105 GLN A C 1
ATOM 786 O O . GLN A 1 105 ? -24.692 -0.450 45.258 1.00 89.00 105 GLN A O 1
ATOM 791 N N . ARG A 1 106 ? -25.112 -1.821 43.532 1.00 86.00 106 ARG A N 1
ATOM 792 C CA . ARG A 1 106 ? -26.485 -2.131 43.941 1.00 86.00 106 ARG A CA 1
ATOM 793 C C . ARG A 1 106 ? -26.538 -2.917 45.253 1.00 86.00 106 ARG A C 1
ATOM 795 O O . ARG A 1 106 ? -27.379 -2.613 46.094 1.00 86.00 106 ARG A O 1
ATOM 802 N N . GLU A 1 107 ? -25.637 -3.881 45.434 1.00 89.56 107 GLU A N 1
ATOM 803 C CA . GLU A 1 107 ? -25.471 -4.624 46.694 1.00 89.56 107 GLU A CA 1
ATOM 804 C C . GLU A 1 107 ? -25.056 -3.692 47.843 1.00 89.56 107 GLU A C 1
ATOM 806 O O . GLU A 1 107 ? -25.644 -3.747 48.920 1.00 89.56 107 GLU A O 1
ATOM 811 N N . LEU A 1 108 ? -24.119 -2.769 47.599 1.00 91.56 108 LEU A N 1
ATOM 812 C CA . LEU A 1 108 ? -23.681 -1.779 48.589 1.00 91.56 108 LEU A CA 1
ATOM 813 C C . LEU A 1 108 ? -24.804 -0.846 49.030 1.00 91.56 108 LEU A C 1
ATOM 815 O O . LEU A 1 108 ? -24.999 -0.645 50.225 1.00 91.56 108 LEU A O 1
ATOM 819 N N . ILE A 1 109 ? -25.562 -0.305 48.074 1.00 91.44 109 ILE A N 1
ATOM 820 C CA . ILE A 1 109 ? -26.721 0.551 48.362 1.00 91.44 109 ILE A CA 1
ATOM 821 C C . ILE A 1 109 ? -27.757 -0.230 49.173 1.00 91.44 109 ILE A C 1
ATOM 823 O O . ILE A 1 109 ? -28.326 0.297 50.125 1.00 91.44 109 ILE A O 1
ATOM 827 N N . ARG A 1 110 ? -27.987 -1.503 48.831 1.00 91.31 110 ARG A N 1
ATOM 828 C CA . ARG A 1 110 ? -28.926 -2.364 49.556 1.00 91.31 110 ARG A CA 1
ATOM 829 C C . ARG A 1 110 ? -28.460 -2.649 50.984 1.00 91.31 110 ARG A C 1
ATOM 831 O O . ARG A 1 110 ? -29.278 -2.622 51.898 1.00 91.31 110 ARG A O 1
ATOM 838 N N . TRP A 1 111 ? -27.168 -2.902 51.169 1.00 92.38 111 TRP A N 1
ATOM 839 C CA . TRP A 1 111 ? -26.558 -3.112 52.479 1.00 92.38 111 TRP A CA 1
ATOM 840 C C . TRP A 1 111 ? -26.616 -1.843 53.343 1.00 92.38 111 TRP A C 1
ATOM 842 O O . TRP A 1 111 ? -27.033 -1.911 54.498 1.00 92.38 111 TRP A O 1
ATOM 852 N N . LEU A 1 112 ? -26.296 -0.679 52.765 1.00 92.25 112 LEU A N 1
ATOM 853 C CA . LEU A 1 112 ? -26.413 0.630 53.421 1.00 92.25 112 LEU A CA 1
ATOM 854 C C . LEU A 1 112 ? -27.856 0.910 53.862 1.00 92.25 112 LEU A C 1
ATOM 856 O O . LEU A 1 112 ? -28.089 1.230 55.024 1.00 92.25 112 LEU A O 1
ATOM 860 N N . ALA A 1 113 ? -28.832 0.693 52.975 1.00 90.06 113 ALA A N 1
ATOM 861 C CA . ALA A 1 113 ? -30.247 0.899 53.282 1.00 90.06 113 ALA A CA 1
ATOM 862 C C . ALA A 1 113 ? -30.766 -0.028 54.398 1.00 90.06 113 ALA A C 1
ATOM 864 O O . ALA A 1 113 ? -31.666 0.352 55.150 1.00 90.06 113 ALA A O 1
ATOM 865 N N . LEU A 1 114 ? -30.211 -1.241 54.516 1.00 88.62 114 LEU A N 1
ATOM 866 C CA . LEU A 1 114 ? -30.537 -2.171 55.600 1.00 88.62 114 LEU A CA 1
ATOM 867 C C . LEU A 1 114 ? -29.999 -1.670 56.948 1.00 88.62 114 LEU A C 1
ATOM 869 O O . LEU A 1 114 ? -30.681 -1.789 57.963 1.00 88.62 114 LEU A O 1
ATOM 873 N N . HIS A 1 115 ? -28.791 -1.102 56.955 1.00 84.56 115 HIS A N 1
ATOM 874 C CA . HIS A 1 115 ? -28.182 -0.551 58.164 1.00 84.56 115 HIS A CA 1
ATOM 875 C C . HIS A 1 115 ? -28.864 0.738 58.632 1.00 84.56 115 HIS A C 1
ATOM 877 O O . HIS A 1 115 ? -29.084 0.896 59.832 1.00 84.56 115 HIS A O 1
ATOM 883 N N . GLU A 1 116 ? -29.255 1.618 57.709 1.00 85.38 116 GLU A N 1
ATOM 884 C CA . GLU A 1 116 ? -29.972 2.858 58.038 1.00 85.38 116 GLU A CA 1
ATOM 885 C C . GLU A 1 116 ? -31.367 2.611 58.627 1.00 85.38 116 GLU A C 1
ATOM 887 O O . GLU A 1 116 ? -31.800 3.357 59.498 1.00 85.38 116 GLU A O 1
ATOM 892 N N . ASN A 1 117 ? -32.061 1.551 58.201 1.00 80.38 117 ASN A N 1
ATOM 893 C CA . ASN A 1 117 ? -33.390 1.197 58.717 1.00 80.38 117 ASN A CA 1
ATOM 894 C C . ASN A 1 117 ? -33.347 0.176 59.864 1.00 80.38 117 ASN A C 1
ATOM 896 O O . ASN A 1 117 ? -34.372 -0.427 60.197 1.00 80.38 117 ASN A O 1
ATOM 900 N N . SER A 1 118 ? -32.173 -0.066 60.453 1.00 74.00 118 SER A N 1
ATOM 901 C CA . SER A 1 118 ? -32.074 -0.975 61.592 1.00 74.00 118 SER A CA 1
ATOM 902 C C . SER A 1 118 ? -32.733 -0.339 62.828 1.00 74.00 118 SER A C 1
ATOM 904 O O . SER A 1 118 ? -32.515 0.843 63.099 1.00 74.00 118 SER A O 1
ATOM 906 N N . PRO A 1 119 ? -33.580 -1.079 63.568 1.00 72.25 119 PRO A N 1
ATOM 907 C CA . PRO A 1 119 ? -34.280 -0.528 64.719 1.00 72.25 119 PRO A CA 1
ATOM 908 C C . PRO A 1 119 ? -33.275 -0.095 65.790 1.00 72.25 119 PRO A C 1
ATOM 910 O O . PRO A 1 119 ? -32.502 -0.904 66.309 1.00 72.25 119 PRO A O 1
ATOM 913 N N . ASN A 1 120 ? -33.299 1.193 66.121 1.00 69.88 120 ASN A N 1
ATOM 914 C CA . ASN A 1 120 ? -32.576 1.763 67.244 1.00 69.88 120 ASN A CA 1
ATOM 915 C C . ASN A 1 120 ? -33.370 1.491 68.526 1.00 69.88 120 ASN A C 1
ATOM 917 O O . ASN A 1 120 ? -34.296 2.210 68.884 1.00 69.88 120 ASN A O 1
ATOM 921 N N . TRP A 1 121 ? -33.011 0.415 69.220 1.00 59.84 121 TRP A N 1
ATOM 922 C CA . TRP A 1 121 ? -33.520 0.129 70.559 1.00 59.84 121 TRP A CA 1
ATOM 923 C C . TRP A 1 121 ? -32.809 1.045 71.566 1.00 59.84 121 TRP A C 1
ATOM 925 O O . TRP A 1 121 ? -31.881 0.619 72.253 1.00 59.84 121 TRP A O 1
ATOM 935 N N . THR A 1 122 ? -33.196 2.319 71.591 1.00 55.00 122 THR A N 1
ATOM 936 C CA . THR A 1 122 ? -32.810 3.304 72.615 1.00 55.00 122 THR A CA 1
ATOM 937 C C . THR A 1 122 ? -34.046 3.881 73.264 1.00 55.00 122 THR A C 1
ATOM 939 O O . THR A 1 122 ? -34.938 4.295 72.489 1.00 55.00 122 THR A O 1
#